Protein AF-A0A920W1U7-F1 (afdb_monomer_lite)

Sequence (53 aa):
MVIVKDIDLFSMCEHHMLPFIGKCHVAYLPKGKIIGLRKYPELLTLSEKIARV

Secondary structure (DSSP, 8-state):
-EEEEEEEEEEE-TTT-PEEEEEEEEEE--SS-PPPGGGHHHHHHHHHTT---

Radius of gyration: 13.01 Å; chains: 1; bounding box: 30×24×30 Å

Foldseek 3Di:
DDKDWFDWAWAAAPVPRDIDTDIDMDDDDDDPDDDDPVCVNVVRVVVRDDPPD

pLDDT: mean 76.12, std 10.58, range [45.28, 89.19]

Structure (mmCIF, N/CA/C/O backbone):
data_AF-A0A920W1U7-F1
#
_entry.id   AF-A0A920W1U7-F1
#
loop_
_atom_site.group_PDB
_atom_site.id
_atom_site.type_symbol
_atom_site.label_atom_id
_atom_site.label_alt_id
_atom_site.label_comp_id
_atom_site.label_asym_id
_atom_site.label_entity_id
_atom_site.label_seq_id
_atom_site.pdbx_PDB_ins_code
_atom_site.Cartn_x
_atom_site.Cartn_y
_atom_site.Cartn_z
_atom_site.occupancy
_atom_site.B_iso_or_equiv
_atom_site.auth_seq_id
_atom_site.auth_comp_id
_atom_site.auth_asym_id
_atom_site.auth_atom_id
_atom_site.pdbx_PDB_model_num
ATOM 1 N N . MET A 1 1 ? -16.187 3.134 6.947 1.00 80.19 1 MET A N 1
ATOM 2 C CA . MET A 1 1 ? -15.194 2.413 6.119 1.00 80.19 1 MET A CA 1
ATOM 3 C C . MET A 1 1 ? -14.333 3.454 5.425 1.00 80.19 1 MET A C 1
ATOM 5 O O . MET A 1 1 ? -14.900 4.417 4.928 1.00 80.19 1 MET A O 1
ATOM 9 N N . VAL A 1 2 ? -13.008 3.313 5.457 1.00 83.94 2 VAL A N 1
ATOM 10 C CA . VAL A 1 2 ? -12.061 4.250 4.831 1.00 83.94 2 VAL A CA 1
ATOM 11 C C . VAL A 1 2 ? -11.380 3.532 3.675 1.00 83.94 2 VAL A C 1
ATOM 13 O O . VAL A 1 2 ? -10.925 2.399 3.834 1.00 83.94 2 VAL A O 1
ATOM 16 N N . ILE A 1 3 ? -11.345 4.180 2.515 1.00 85.69 3 ILE A N 1
ATOM 17 C CA . ILE A 1 3 ? -10.742 3.641 1.299 1.00 85.69 3 ILE A CA 1
ATOM 18 C C . ILE A 1 3 ? -9.751 4.674 0.782 1.00 85.69 3 ILE A C 1
ATOM 20 O O . ILE A 1 3 ? -10.125 5.819 0.534 1.00 85.69 3 ILE A O 1
ATOM 24 N N . VAL A 1 4 ? -8.507 4.251 0.609 1.00 84.19 4 VAL A N 1
ATOM 25 C CA . VAL A 1 4 ? -7.452 5.022 -0.040 1.00 84.19 4 VAL A CA 1
ATOM 26 C C . VAL A 1 4 ? -7.205 4.375 -1.396 1.00 84.19 4 VAL A C 1
ATOM 28 O O . VAL A 1 4 ? -6.970 3.169 -1.483 1.00 84.19 4 VAL A O 1
ATOM 31 N N . LYS A 1 5 ? -7.341 5.159 -2.461 1.00 85.25 5 LYS A N 1
ATOM 32 C CA . LYS A 1 5 ? -7.210 4.698 -3.845 1.00 85.25 5 LYS A CA 1
ATOM 33 C C . LYS A 1 5 ? -6.044 5.405 -4.524 1.00 85.25 5 LYS A C 1
ATOM 35 O O . LYS A 1 5 ? -5.615 6.446 -4.038 1.00 85.25 5 LYS A O 1
ATOM 40 N N . ASP A 1 6 ? -5.599 4.834 -5.643 1.00 85.69 6 ASP A N 1
ATOM 41 C CA . ASP A 1 6 ? -4.589 5.424 -6.523 1.00 85.69 6 ASP A CA 1
ATOM 42 C C . ASP A 1 6 ? -3.259 5.665 -5.812 1.00 85.69 6 ASP A C 1
ATOM 44 O O . ASP A 1 6 ? -2.656 6.726 -5.933 1.00 85.69 6 ASP A O 1
ATOM 48 N N . ILE A 1 7 ? -2.816 4.670 -5.043 1.00 83.81 7 ILE A N 1
ATOM 49 C CA . ILE A 1 7 ? -1.498 4.718 -4.425 1.00 83.81 7 ILE A CA 1
ATOM 50 C C . ILE A 1 7 ? -0.499 4.124 -5.408 1.00 83.81 7 ILE A C 1
ATOM 52 O O . ILE A 1 7 ? -0.623 2.951 -5.773 1.00 83.81 7 ILE A O 1
ATOM 56 N N . ASP A 1 8 ? 0.454 4.947 -5.838 1.00 83.94 8 ASP A N 1
ATOM 57 C CA . ASP A 1 8 ? 1.552 4.519 -6.699 1.00 83.94 8 ASP A CA 1
ATOM 58 C C . ASP A 1 8 ? 2.457 3.556 -5.935 1.00 83.94 8 ASP A C 1
ATOM 60 O O . ASP A 1 8 ? 2.830 3.813 -4.788 1.00 83.94 8 ASP A O 1
ATOM 64 N N . LEU A 1 9 ? 2.767 2.434 -6.574 1.00 79.12 9 LEU A N 1
ATOM 65 C CA . LEU A 1 9 ? 3.476 1.326 -5.961 1.00 79.12 9 LEU A CA 1
ATOM 66 C C . LEU A 1 9 ? 4.652 0.947 -6.859 1.00 79.12 9 LEU A C 1
ATOM 68 O O . LEU A 1 9 ? 4.474 0.665 -8.050 1.00 79.12 9 LEU A O 1
ATOM 72 N N . PHE A 1 10 ? 5.851 0.972 -6.282 1.00 80.12 10 PHE A N 1
ATOM 73 C CA . PHE A 1 10 ? 7.108 0.723 -6.981 1.00 80.12 10 PHE A CA 1
ATOM 74 C C . PHE A 1 10 ? 7.826 -0.430 -6.288 1.00 80.12 10 PHE A C 1
ATOM 76 O O . PHE A 1 10 ? 8.320 -0.294 -5.172 1.00 80.12 10 PHE A O 1
ATOM 83 N N . SER A 1 11 ? 7.895 -1.582 -6.951 1.00 77.56 11 SER A N 1
ATOM 84 C CA . SER A 1 11 ? 8.600 -2.752 -6.424 1.00 77.56 11 SER A CA 1
ATOM 85 C C . SER A 1 11 ? 9.566 -3.329 -7.457 1.00 77.56 11 SER A C 1
ATOM 87 O O . SER A 1 11 ? 9.595 -2.910 -8.613 1.00 77.56 11 SER A O 1
ATOM 89 N N . MET A 1 12 ? 10.390 -4.280 -7.033 1.00 78.00 12 MET A N 1
ATOM 90 C CA . MET A 1 12 ? 11.332 -5.001 -7.886 1.00 78.00 12 MET A CA 1
ATOM 91 C C . MET A 1 12 ? 10.980 -6.477 -7.813 1.00 78.00 12 MET A C 1
ATOM 93 O O . MET A 1 12 ? 10.944 -7.047 -6.723 1.00 78.00 12 MET A O 1
ATOM 97 N N . CYS A 1 13 ? 10.726 -7.106 -8.959 1.00 76.31 13 CYS A N 1
ATOM 98 C CA . CYS A 1 13 ? 10.532 -8.551 -8.964 1.00 76.31 13 CYS A CA 1
ATOM 99 C C . CYS A 1 13 ? 11.879 -9.249 -8.724 1.00 76.31 13 CYS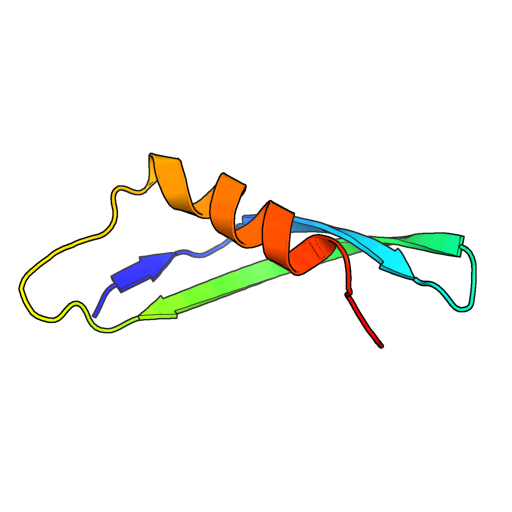 A C 1
ATOM 101 O O . CYS A 1 13 ? 12.861 -9.007 -9.423 1.00 76.31 13 CYS A O 1
ATOM 103 N N . GLU A 1 14 ? 11.924 -10.144 -7.744 1.00 74.44 14 GLU A N 1
ATOM 104 C CA . GLU A 1 14 ? 13.127 -10.912 -7.401 1.00 74.44 14 GLU A CA 1
ATOM 105 C C . GLU A 1 14 ? 13.572 -11.874 -8.516 1.00 74.44 14 GLU A C 1
ATOM 107 O O . GLU A 1 14 ? 14.756 -12.168 -8.648 1.00 74.44 14 GLU A O 1
ATOM 112 N N . HIS A 1 15 ? 12.641 -12.301 -9.371 1.00 73.56 15 HIS A N 1
ATOM 113 C CA . HIS A 1 15 ? 12.903 -13.263 -10.444 1.00 73.56 15 HIS A CA 1
ATOM 114 C C . HIS A 1 15 ? 13.550 -12.664 -11.697 1.00 73.56 15 HIS A C 1
ATOM 116 O O . HIS A 1 15 ? 14.285 -13.358 -12.392 1.00 73.56 15 HIS A O 1
ATOM 122 N N . HIS A 1 16 ? 13.289 -11.391 -11.998 1.00 79.38 16 HIS A N 1
ATOM 123 C CA . HIS A 1 16 ? 13.801 -10.764 -13.223 1.00 79.38 16 HIS A CA 1
ATOM 124 C C . HIS A 1 16 ? 14.534 -9.452 -12.963 1.00 79.38 16 HIS A C 1
ATOM 126 O O . HIS A 1 16 ? 15.047 -8.854 -13.904 1.00 79.38 16 HIS A O 1
ATOM 132 N N . MET A 1 17 ? 14.589 -8.997 -11.703 1.00 74.31 17 MET A N 1
ATOM 133 C CA . MET A 1 17 ? 15.223 -7.737 -11.306 1.00 74.31 17 MET A CA 1
ATOM 134 C C . MET A 1 17 ? 14.689 -6.540 -12.115 1.00 74.31 17 MET A C 1
ATOM 136 O O . MET A 1 17 ? 15.372 -5.537 -12.311 1.00 74.31 17 MET A O 1
ATOM 140 N N . LEU A 1 18 ? 13.448 -6.670 -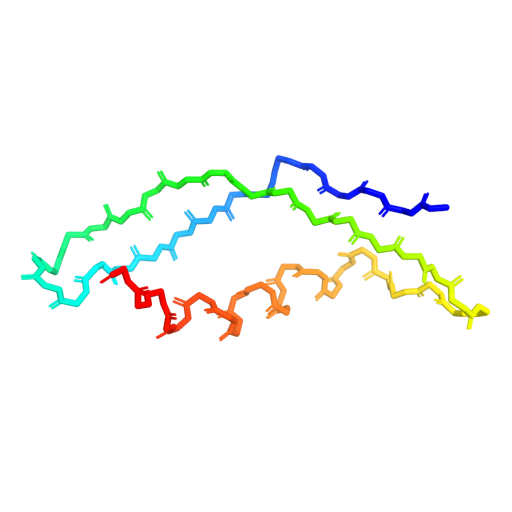12.593 1.00 78.56 18 LEU A N 1
ATOM 141 C CA . LEU A 1 18 ? 12.741 -5.663 -13.365 1.00 78.56 18 LEU A CA 1
ATOM 142 C C . LEU A 1 18 ? 11.840 -4.846 -12.433 1.00 78.56 18 LEU A C 1
ATOM 144 O O . LEU A 1 18 ? 11.183 -5.429 -11.556 1.00 78.56 18 LEU A O 1
ATOM 148 N N . PRO A 1 19 ? 11.778 -3.519 -12.634 1.00 76.12 19 PRO A N 1
ATOM 149 C CA . PRO A 1 19 ? 10.889 -2.656 -11.878 1.00 76.12 19 PRO A CA 1
ATOM 150 C C . PRO A 1 19 ? 9.431 -2.958 -12.235 1.00 76.12 19 PRO A C 1
ATOM 152 O O . PRO A 1 19 ? 9.039 -2.932 -13.403 1.00 76.12 19 PRO A O 1
ATOM 155 N N . PHE A 1 20 ? 8.623 -3.226 -11.214 1.00 78.56 20 PHE A N 1
ATOM 156 C CA . PHE A 1 20 ? 7.175 -3.322 -11.307 1.00 78.56 20 PHE A CA 1
ATOM 157 C C . PHE A 1 20 ? 6.561 -2.006 -10.830 1.00 78.56 20 PHE A C 1
ATOM 159 O O . PHE A 1 20 ? 6.749 -1.606 -9.680 1.00 78.56 20 PHE A O 1
ATOM 166 N N . ILE A 1 21 ? 5.833 -1.341 -11.727 1.00 84.00 21 ILE A N 1
ATOM 167 C CA . ILE A 1 21 ? 5.112 -0.099 -11.446 1.00 84.00 21 ILE A CA 1
ATOM 168 C C . ILE A 1 21 ? 3.624 -0.419 -11.513 1.00 84.00 21 ILE A C 1
ATOM 170 O O . ILE A 1 21 ? 3.128 -0.873 -12.547 1.00 84.00 21 ILE A O 1
ATOM 174 N N . GLY A 1 22 ? 2.914 -0.196 -10.413 1.00 84.50 22 GLY A N 1
ATOM 175 C CA . GLY A 1 22 ? 1.496 -0.511 -10.307 1.00 84.50 22 GLY A CA 1
ATOM 176 C C . GLY A 1 22 ? 0.739 0.478 -9.435 1.00 84.50 22 GLY A C 1
ATOM 177 O O . GLY A 1 22 ? 1.312 1.377 -8.826 1.00 84.50 22 GLY A O 1
ATOM 178 N N . LYS A 1 23 ? -0.580 0.289 -9.375 1.00 84.25 23 LYS A N 1
ATOM 179 C CA . LYS A 1 23 ? -1.464 1.016 -8.464 1.00 84.25 23 LYS A CA 1
ATOM 180 C C . LYS A 1 23 ? -2.053 0.066 -7.439 1.00 84.25 23 LYS A C 1
ATOM 182 O O . LYS A 1 23 ? -2.474 -1.038 -7.782 1.00 84.25 23 LYS A O 1
ATOM 187 N N . CYS A 1 24 ? -2.137 0.521 -6.198 1.00 84.12 24 CYS A N 1
ATOM 188 C CA . CYS A 1 24 ? -2.784 -0.203 -5.114 1.00 84.12 24 CYS A CA 1
ATOM 189 C C . CYS A 1 24 ? -3.921 0.604 -4.503 1.00 84.12 24 CYS A C 1
ATOM 191 O O . CYS A 1 24 ? -3.935 1.838 -4.492 1.00 84.12 24 CYS A O 1
ATOM 193 N N . HIS A 1 25 ? -4.885 -0.136 -3.970 1.00 85.62 25 HIS A N 1
ATOM 194 C CA . HIS A 1 25 ? -6.028 0.399 -3.260 1.00 85.62 25 HIS A CA 1
ATOM 195 C C . HIS A 1 25 ? -6.112 -0.298 -1.903 1.00 85.62 25 HIS A C 1
ATOM 197 O O . HIS A 1 25 ? -6.158 -1.524 -1.828 1.00 85.62 25 HIS A O 1
ATOM 203 N N . VAL A 1 26 ? -6.154 0.486 -0.828 1.00 83.94 26 VAL A N 1
ATOM 204 C CA . VAL A 1 26 ? -6.216 -0.020 0.545 1.00 83.94 26 VAL A CA 1
ATOM 205 C C . VAL A 1 26 ? -7.548 0.383 1.157 1.00 83.94 26 VAL A C 1
ATOM 207 O O . VAL A 1 26 ? -7.894 1.563 1.208 1.00 83.94 26 VAL A O 1
ATOM 210 N N . ALA A 1 27 ? -8.296 -0.596 1.656 1.00 86.69 27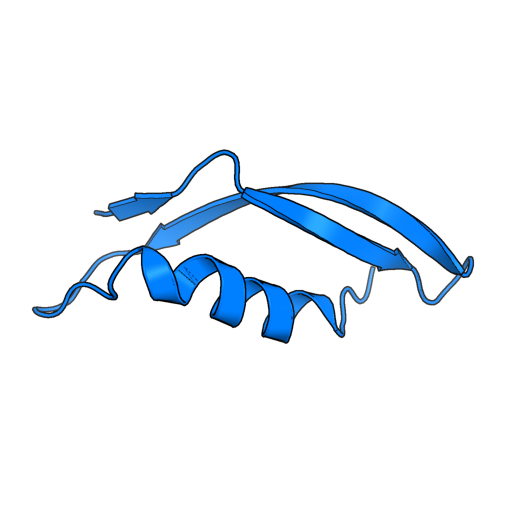 ALA A N 1
ATOM 211 C CA . ALA A 1 27 ? -9.552 -0.373 2.361 1.00 86.69 27 ALA A CA 1
ATOM 212 C C . ALA A 1 27 ? -9.469 -0.942 3.778 1.00 86.69 27 ALA A C 1
ATOM 214 O O . ALA A 1 27 ? -8.986 -2.053 3.983 1.00 86.69 27 ALA A O 1
ATOM 215 N N . TYR A 1 28 ? -9.951 -0.187 4.764 1.00 84.75 28 TYR A N 1
ATOM 216 C CA . TYR A 1 28 ? -10.003 -0.644 6.151 1.00 84.75 28 TYR A CA 1
ATOM 217 C C . TYR A 1 28 ? -11.203 -0.062 6.905 1.00 84.75 28 TYR A C 1
ATOM 219 O O . TYR A 1 28 ? -11.772 0.981 6.561 1.00 84.75 28 TYR A O 1
ATOM 227 N N . LEU A 1 29 ? -11.602 -0.755 7.970 1.00 89.19 29 LEU A N 1
ATOM 228 C CA . LEU A 1 29 ? -12.667 -0.324 8.867 1.00 89.19 29 LEU A CA 1
ATOM 229 C C . LEU A 1 29 ? -12.054 0.177 10.185 1.00 89.19 29 LEU A C 1
ATOM 231 O O . LEU A 1 29 ? -11.563 -0.638 10.967 1.00 89.19 29 LEU A O 1
ATOM 235 N N . PRO A 1 30 ? -12.060 1.494 10.459 1.00 85.19 30 PRO A N 1
ATOM 236 C CA . PRO A 1 30 ? -11.502 2.015 11.701 1.00 85.19 30 PRO A CA 1
ATOM 237 C C . PRO A 1 30 ? -12.370 1.617 12.902 1.00 85.19 30 PRO A C 1
ATOM 239 O O . PRO A 1 30 ? -13.585 1.809 12.893 1.00 85.19 30 PRO A O 1
ATOM 242 N N . LYS A 1 31 ? -11.735 1.110 13.965 1.00 83.88 31 LYS A N 1
ATOM 243 C CA . LYS A 1 31 ? -12.365 0.840 15.269 1.00 83.88 31 LYS A CA 1
ATOM 244 C C . LYS A 1 31 ? -11.949 1.916 16.277 1.00 83.88 31 LYS A C 1
ATOM 246 O O . LYS A 1 31 ? -11.064 1.704 17.096 1.00 83.88 31 LYS A O 1
ATOM 251 N N . GLY A 1 32 ? -12.535 3.109 16.158 1.00 82.69 32 GLY A N 1
ATOM 252 C CA . GLY A 1 32 ? -12.358 4.215 17.115 1.00 82.69 32 GLY A CA 1
ATOM 253 C C . GLY A 1 32 ? -11.107 5.089 16.940 1.00 82.69 32 GLY A C 1
ATOM 254 O O . GLY A 1 32 ? -11.042 6.164 17.526 1.00 82.69 32 GLY A O 1
ATOM 255 N N . LYS A 1 33 ? -10.133 4.692 16.109 1.00 78.12 33 LYS A N 1
ATOM 256 C CA . LYS A 1 33 ? -9.006 5.546 15.693 1.00 78.12 33 LYS A CA 1
ATOM 257 C C . LYS A 1 33 ? -8.793 5.453 14.187 1.00 78.12 33 LYS A C 1
ATOM 259 O O . LYS A 1 33 ? -8.832 4.367 13.611 1.00 78.12 33 LYS A O 1
ATOM 264 N N . ILE A 1 34 ? -8.565 6.602 13.560 1.00 80.75 34 ILE A N 1
ATOM 265 C CA . ILE A 1 34 ? -8.235 6.718 12.140 1.00 80.75 34 ILE A CA 1
ATOM 266 C C . ILE A 1 34 ? -6.723 6.926 12.051 1.00 80.75 34 ILE A C 1
ATOM 268 O O . ILE A 1 34 ? -6.185 7.845 12.668 1.00 80.75 34 ILE A O 1
ATOM 272 N N . ILE A 1 35 ? -6.027 6.061 11.313 1.00 80.31 35 ILE A N 1
ATOM 273 C CA . ILE A 1 35 ? -4.620 6.288 10.971 1.00 80.31 35 ILE A CA 1
ATOM 274 C C . ILE A 1 35 ? -4.572 7.491 10.027 1.00 80.31 35 ILE A C 1
ATOM 276 O O . ILE A 1 35 ? -5.299 7.536 9.038 1.00 80.31 35 ILE A O 1
ATOM 280 N N . GLY A 1 36 ? -3.750 8.487 10.355 1.00 76.94 36 GLY A N 1
ATOM 281 C CA . GLY A 1 36 ? -3.605 9.673 9.519 1.00 76.94 36 GLY A CA 1
ATOM 282 C C . GLY A 1 36 ? -3.086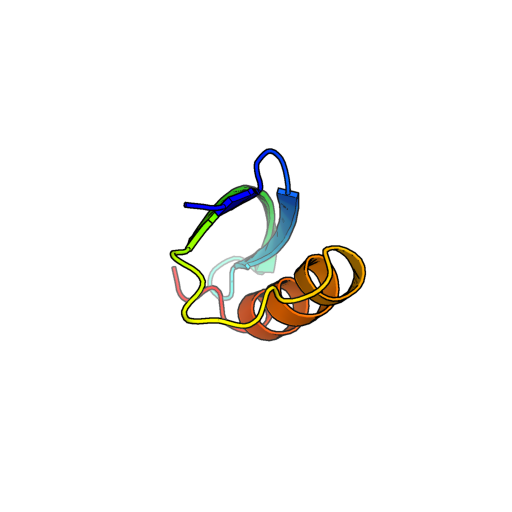 9.310 8.128 1.00 76.94 36 GLY A C 1
ATOM 283 O O . GLY A 1 36 ? -2.150 8.521 8.005 1.00 76.94 36 GLY A O 1
ATOM 284 N N . LEU A 1 37 ? -3.656 9.934 7.092 1.00 74.19 37 LEU A N 1
ATOM 285 C CA . LEU A 1 37 ? -3.314 9.690 5.683 1.00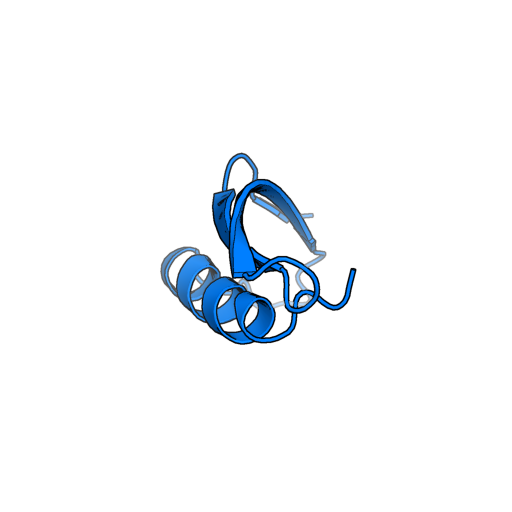 74.19 37 LEU A CA 1
ATOM 286 C C . LEU A 1 37 ? -1.807 9.818 5.398 1.00 74.19 37 LEU A C 1
ATOM 288 O O . LEU A 1 37 ? -1.275 9.091 4.568 1.00 74.19 37 LEU A O 1
ATOM 292 N N . ARG A 1 38 ? -1.090 10.659 6.156 1.00 75.00 38 ARG A N 1
ATOM 293 C CA . ARG A 1 38 ? 0.367 10.842 6.047 1.00 75.00 38 ARG A CA 1
ATOM 294 C C . ARG A 1 38 ? 1.186 9.573 6.317 1.00 75.00 38 ARG A C 1
ATOM 296 O O . ARG A 1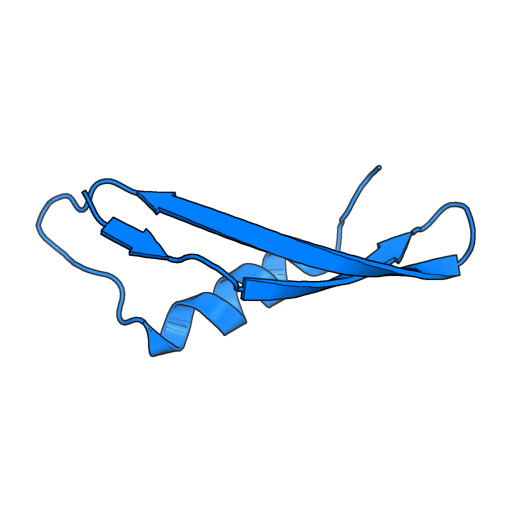 38 ? 2.277 9.453 5.785 1.00 75.00 38 ARG A O 1
ATOM 303 N N . LYS A 1 39 ? 0.674 8.641 7.129 1.00 73.50 39 LYS A N 1
ATOM 304 C CA . LYS A 1 39 ? 1.371 7.389 7.477 1.00 73.50 39 LYS A CA 1
ATOM 305 C C . LYS A 1 39 ? 1.124 6.252 6.478 1.00 73.50 39 LYS A C 1
ATOM 307 O O . LYS A 1 39 ? 1.786 5.226 6.570 1.00 73.50 39 LYS A O 1
ATOM 312 N N . TYR A 1 40 ? 0.180 6.404 5.546 1.00 77.62 40 TYR A N 1
ATOM 313 C CA . TYR A 1 40 ? -0.146 5.351 4.576 1.00 77.62 40 TYR A CA 1
ATOM 314 C C . TYR A 1 40 ? 0.998 5.033 3.607 1.00 77.62 40 TYR A C 1
ATOM 316 O O . TYR A 1 40 ? 1.314 3.851 3.486 1.00 77.62 40 TYR A O 1
ATOM 324 N N . PRO A 1 41 ? 1.648 6.026 2.964 1.00 72.12 41 PRO A N 1
ATOM 325 C CA . PRO A 1 41 ? 2.768 5.759 2.063 1.00 72.12 41 PRO A CA 1
ATOM 326 C C . PRO A 1 41 ? 3.908 5.019 2.765 1.00 72.12 41 PRO A C 1
ATOM 328 O O . PRO A 1 41 ? 4.381 4.015 2.260 1.00 72.12 41 PRO A O 1
ATOM 331 N N . GLU A 1 42 ? 4.274 5.433 3.983 1.00 75.31 42 GLU A N 1
ATOM 332 C CA . GLU A 1 42 ? 5.337 4.786 4.770 1.00 75.31 42 GLU A CA 1
ATOM 333 C C . GLU A 1 42 ? 5.022 3.319 5.110 1.00 75.31 42 GLU A C 1
ATOM 335 O O . GLU A 1 42 ? 5.900 2.458 5.036 1.00 75.31 42 GLU A O 1
ATOM 340 N N . LEU A 1 43 ? 3.769 3.018 5.470 1.00 74.50 43 LEU A N 1
ATOM 341 C CA . LEU A 1 43 ? 3.327 1.643 5.731 1.00 74.50 43 LEU A CA 1
ATOM 342 C C . LEU A 1 43 ? 3.352 0.785 4.462 1.00 74.50 43 LEU A C 1
ATOM 344 O O . LEU A 1 43 ? 3.734 -0.384 4.522 1.00 74.50 43 LEU A O 1
ATOM 348 N N . LEU A 1 44 ? 2.973 1.364 3.322 1.00 74.88 44 LEU A N 1
ATOM 349 C CA . LEU A 1 44 ? 3.028 0.690 2.028 1.00 74.88 44 LEU A CA 1
ATOM 350 C C . LEU A 1 44 ? 4.474 0.423 1.609 1.00 74.88 44 LEU A C 1
ATOM 352 O O . LEU A 1 44 ? 4.792 -0.719 1.290 1.00 74.88 44 LEU A O 1
ATOM 356 N N . THR A 1 45 ? 5.377 1.392 1.759 1.00 69.56 45 THR A N 1
ATOM 357 C CA . THR A 1 45 ? 6.807 1.225 1.456 1.00 69.56 45 THR A CA 1
ATOM 358 C C . THR A 1 45 ? 7.485 0.136 2.284 1.00 69.56 45 THR A C 1
ATOM 360 O O . THR A 1 45 ? 8.387 -0.550 1.803 1.00 69.56 45 THR A O 1
ATOM 363 N N . LEU A 1 46 ? 7.043 -0.094 3.524 1.00 66.56 46 LEU A N 1
ATOM 364 C CA . LEU A 1 46 ? 7.529 -1.233 4.305 1.00 66.56 46 LEU A CA 1
ATOM 365 C C . LEU A 1 46 ? 7.088 -2.576 3.696 1.00 66.56 46 LEU A C 1
ATOM 367 O O . LEU A 1 46 ? 7.875 -3.522 3.680 1.00 66.56 46 LEU A O 1
ATOM 371 N N . SER A 1 47 ? 5.854 -2.656 3.190 1.00 62.66 47 SER A N 1
ATOM 372 C CA . SER A 1 47 ? 5.318 -3.865 2.546 1.00 62.66 47 SER A CA 1
ATOM 373 C C . SER A 1 47 ? 5.875 -4.116 1.138 1.00 62.66 47 SER A C 1
ATOM 375 O O . SER A 1 47 ? 5.987 -5.268 0.728 1.00 62.66 47 SER A O 1
ATOM 377 N N . GLU A 1 48 ? 6.309 -3.067 0.432 1.00 59.94 48 GLU A N 1
ATOM 378 C CA . GLU A 1 48 ? 6.906 -3.143 -0.913 1.00 59.94 48 GLU A CA 1
ATOM 379 C C . GLU A 1 48 ? 8.217 -3.934 -0.965 1.00 59.94 48 GLU A C 1
ATOM 381 O O . GLU A 1 48 ? 8.579 -4.454 -2.023 1.00 59.94 48 GLU A O 1
ATOM 386 N N . LYS A 1 49 ? 8.920 -4.059 0.171 1.00 53.12 49 LYS A N 1
ATOM 387 C CA . LYS A 1 49 ? 10.212 -4.756 0.259 1.00 53.12 49 LYS A CA 1
ATOM 388 C C . LYS A 1 49 ? 10.141 -6.254 -0.033 1.00 53.12 49 LYS A C 1
ATOM 390 O O . LYS A 1 49 ? 11.189 -6.861 -0.223 1.00 53.12 49 LYS A O 1
ATOM 395 N N . ILE A 1 50 ? 8.952 -6.856 -0.044 1.00 51.66 50 ILE A N 1
ATOM 396 C CA . ILE A 1 50 ? 8.769 -8.286 -0.314 1.00 51.66 50 ILE A CA 1
ATOM 397 C C . ILE A 1 50 ? 7.491 -8.464 -1.143 1.00 51.66 50 ILE A C 1
ATOM 399 O O . ILE A 1 50 ? 6.519 -9.075 -0.702 1.00 51.66 50 ILE A O 1
ATOM 403 N N . ALA A 1 51 ? 7.468 -7.917 -2.360 1.00 48.62 51 ALA A N 1
ATOM 404 C CA . ALA A 1 51 ? 6.524 -8.384 -3.370 1.00 48.62 51 ALA A CA 1
ATOM 405 C C . ALA A 1 51 ? 7.021 -9.739 -3.900 1.00 48.62 51 ALA A C 1
ATOM 407 O O . ALA A 1 51 ? 7.629 -9.831 -4.964 1.00 48.62 51 ALA A O 1
ATOM 408 N N . ARG A 1 52 ? 6.793 -10.791 -3.107 1.00 45.28 52 ARG A N 1
ATOM 409 C CA . ARG A 1 52 ? 6.860 -12.180 -3.566 1.00 45.28 52 ARG A CA 1
ATOM 410 C C . ARG A 1 52 ? 5.718 -12.385 -4.555 1.00 45.28 52 ARG A C 1
ATOM 412 O O . ARG A 1 52 ? 4.580 -12.588 -4.131 1.00 45.28 52 ARG A O 1
ATOM 419 N N . VAL A 1 53 ? 6.016 -12.224 -5.842 1.00 46.31 53 VAL A N 1
ATOM 420 C CA . VAL A 1 53 ? 5.160 -12.724 -6.926 1.00 46.31 53 VAL A CA 1
ATOM 421 C C . VAL A 1 53 ? 5.417 -14.213 -7.073 1.00 46.31 53 VAL A C 1
ATOM 423 O O . VAL A 1 53 ? 6.610 -14.574 -7.189 1.00 46.31 53 VAL A O 1
#